Protein AF-A0A6B2LVZ6-F1 (afdb_monomer_lite)

pLDDT: mean 94.28, std 5.52, range [76.25, 98.19]

InterPro domains:
  IPR004000 Actin family [PF00022] (1-75)
  IPR004000 Actin family [PR00190] (10-19)
  IPR004000 Actin family [PR00190] (33-44)
  IPR004000 Actin family [PR00190] (45-67)
  IPR004000 Actin family [PTHR11937] (4-75)
  IPR004001 Actin, conserved site [PS00406] (37-47)
  IPR043129 ATPase, nucleotide binding domain [SSF53067] (1-75)

Structure (mmCIF, N/CA/C/O backbone):
data_AF-A0A6B2LVZ6-F1
#
_entry.id   AF-A0A6B2LVZ6-F1
#
loop_
_atom_site.group_PDB
_atom_site.id
_atom_site.type_symbol
_atom_site.label_atom_id
_atom_site.label_alt_id
_atom_site.label_comp_id
_atom_site.label_asym_id
_atom_site.label_entity_id
_atom_site.label_seq_id
_atom_site.pdbx_PDB_ins_code
_atom_site.Cartn_x
_atom_site.Cartn_y
_atom_site.Cartn_z
_atom_site.occupancy
_atom_site.B_iso_or_equiv
_atom_site.auth_seq_id
_atom_site.auth_comp_id
_atom_site.auth_asym_id
_atom_site.auth_atom_id
_atom_site.pdbx_PDB_model_num
ATOM 1 N N . MET A 1 1 ? -0.136 -3.169 -6.412 1.00 94.06 1 MET A N 1
ATOM 2 C CA . MET A 1 1 ? 1.117 -2.442 -6.669 1.00 94.06 1 MET A CA 1
ATOM 3 C C . MET A 1 1 ? 2.115 -3.386 -7.321 1.00 94.06 1 MET A C 1
ATOM 5 O O . MET A 1 1 ? 2.163 -4.551 -6.938 1.00 94.06 1 MET A O 1
ATOM 9 N N . LYS A 1 2 ? 2.869 -2.909 -8.313 1.00 96.69 2 LYS A N 1
ATOM 10 C CA . LYS A 1 2 ? 4.051 -3.588 -8.859 1.00 96.69 2 LYS A CA 1
ATOM 11 C C . LYS A 1 2 ? 5.186 -2.566 -8.859 1.00 96.69 2 LYS A C 1
ATOM 13 O O . LYS A 1 2 ? 4.954 -1.450 -9.319 1.00 96.69 2 LYS A O 1
ATOM 18 N N . ALA A 1 3 ? 6.350 -2.917 -8.331 1.00 97.25 3 ALA A N 1
ATOM 19 C CA . ALA A 1 3 ? 7.504 -2.024 -8.234 1.00 97.25 3 ALA A CA 1
ATOM 20 C C . ALA A 1 3 ? 8.812 -2.798 -8.452 1.00 97.25 3 ALA A C 1
ATOM 22 O O . ALA A 1 3 ? 8.879 -3.998 -8.190 1.00 97.25 3 ALA A O 1
ATOM 23 N N . GLY A 1 4 ? 9.841 -2.121 -8.952 1.00 96.94 4 GLY A N 1
ATOM 24 C CA . GLY A 1 4 ? 11.145 -2.690 -9.294 1.00 96.94 4 GLY A CA 1
ATOM 25 C C . GLY A 1 4 ? 12.087 -1.602 -9.802 1.00 96.94 4 GLY A C 1
ATOM 26 O O . GLY A 1 4 ? 11.705 -0.428 -9.822 1.00 96.94 4 GLY A O 1
ATOM 27 N N . TYR A 1 5 ? 13.299 -1.977 -10.204 1.00 96.44 5 TYR A N 1
ATOM 28 C CA . TYR A 1 5 ? 14.255 -1.031 -10.776 1.00 96.44 5 TYR A CA 1
ATOM 29 C C . TYR A 1 5 ? 14.180 -1.027 -12.305 1.00 96.44 5 TYR A C 1
ATOM 31 O O . TYR A 1 5 ? 13.726 -1.983 -12.934 1.00 96.44 5 TYR A O 1
ATOM 39 N N . ALA A 1 6 ? 14.615 0.074 -12.917 1.00 97.00 6 ALA A N 1
ATOM 40 C CA . ALA A 1 6 ? 14.738 0.142 -14.367 1.00 97.00 6 ALA A CA 1
ATOM 41 C C . ALA A 1 6 ? 15.783 -0.877 -14.851 1.00 97.00 6 ALA A C 1
ATOM 43 O O . ALA A 1 6 ? 16.890 -0.920 -14.319 1.00 97.00 6 ALA A O 1
ATOM 44 N N . GLY A 1 7 ? 15.427 -1.664 -15.867 1.00 96.75 7 GLY A N 1
ATOM 45 C CA . GLY A 1 7 ? 16.282 -2.716 -16.422 1.00 96.75 7 GLY A CA 1
ATOM 46 C C . GLY A 1 7 ? 16.050 -4.115 -15.844 1.00 96.75 7 GLY A C 1
ATOM 47 O O . GLY A 1 7 ? 16.596 -5.061 -16.398 1.00 96.75 7 GLY A O 1
ATOM 48 N N . ASP A 1 8 ? 15.231 -4.271 -14.796 1.00 96.94 8 ASP A N 1
ATOM 49 C CA . ASP A 1 8 ? 14.800 -5.597 -14.338 1.00 96.94 8 ASP A CA 1
ATOM 50 C C . ASP A 1 8 ? 13.787 -6.211 -15.328 1.00 96.94 8 ASP A C 1
ATOM 52 O O . ASP A 1 8 ? 12.857 -5.537 -15.780 1.00 96.94 8 ASP A O 1
ATOM 56 N N . ASP A 1 9 ? 13.901 -7.517 -15.594 1.00 97.06 9 ASP A N 1
ATOM 57 C CA . ASP A 1 9 ? 12.970 -8.260 -16.466 1.00 97.06 9 ASP A CA 1
ATOM 58 C C . ASP A 1 9 ? 11.573 -8.460 -15.837 1.00 97.06 9 ASP A C 1
ATOM 60 O O . ASP A 1 9 ? 10.605 -8.813 -16.516 1.00 97.06 9 ASP A O 1
ATOM 64 N N . ALA A 1 10 ? 11.453 -8.261 -14.521 1.00 97.38 10 ALA A N 1
ATOM 65 C CA . ALA A 1 10 ? 10.231 -8.461 -13.749 1.00 97.38 10 ALA A CA 1
ATOM 66 C C . ALA A 1 10 ? 10.175 -7.516 -12.532 1.00 97.38 10 ALA A C 1
ATOM 68 O O . ALA A 1 10 ? 11.214 -7.081 -12.035 1.00 97.38 10 ALA A O 1
ATOM 69 N N . PRO A 1 11 ? 8.979 -7.202 -11.995 1.00 97.50 11 PRO A N 1
ATOM 70 C CA . PRO A 1 11 ? 8.872 -6.410 -10.773 1.00 97.50 11 PRO A CA 1
ATOM 71 C C . PRO A 1 11 ? 9.492 -7.151 -9.582 1.00 97.50 11 PRO A C 1
ATOM 73 O O . PRO A 1 11 ? 9.222 -8.332 -9.368 1.00 97.50 11 PRO A O 1
ATOM 76 N N . ARG A 1 12 ? 10.257 -6.436 -8.755 1.00 96.31 12 ARG A N 1
ATOM 77 C CA . ARG A 1 12 ? 10.842 -6.976 -7.517 1.00 96.31 12 ARG A CA 1
ATOM 78 C C . ARG A 1 12 ? 9.834 -7.105 -6.382 1.00 96.31 12 ARG A C 1
ATOM 80 O O . ARG A 1 12 ? 10.014 -7.943 -5.505 1.00 96.31 12 ARG A O 1
ATOM 87 N N . ALA A 1 13 ? 8.785 -6.288 -6.392 1.00 96.38 13 ALA A N 1
ATOM 88 C CA . ALA A 1 13 ? 7.715 -6.327 -5.408 1.00 96.38 13 ALA A CA 1
ATOM 89 C C . ALA A 1 13 ? 6.353 -6.308 -6.102 1.00 96.38 13 ALA A C 1
ATOM 91 O O . ALA A 1 13 ? 6.082 -5.469 -6.968 1.00 96.38 13 ALA A O 1
ATOM 92 N N . VAL A 1 14 ? 5.476 -7.221 -5.690 1.00 97.56 14 VAL A N 1
ATOM 93 C CA . VAL A 1 14 ? 4.077 -7.276 -6.114 1.00 97.56 14 VAL A CA 1
ATOM 94 C C . VAL A 1 14 ? 3.228 -7.523 -4.880 1.00 97.56 14 VAL A C 1
ATOM 96 O O . VAL A 1 14 ? 3.389 -8.546 -4.229 1.00 97.56 14 VAL A O 1
ATOM 99 N N . PHE A 1 15 ? 2.328 -6.595 -4.569 1.00 97.62 15 PHE A N 1
ATOM 100 C CA . PHE A 1 15 ? 1.447 -6.703 -3.405 1.00 97.62 15 PHE A CA 1
ATOM 101 C C . PHE A 1 15 ? 0.110 -5.973 -3.641 1.00 97.62 15 PHE A C 1
ATOM 103 O O . PHE A 1 15 ? 0.023 -5.101 -4.518 1.00 97.62 15 PHE A O 1
ATOM 110 N N . PRO A 1 16 ? -0.962 -6.287 -2.894 1.00 97.56 16 PRO A N 1
ATOM 111 C CA . PRO A 1 16 ? -2.262 -5.627 -3.018 1.00 97.56 16 PRO A CA 1
ATOM 112 C C . PRO A 1 16 ? -2.207 -4.126 -2.687 1.00 97.56 16 PRO A C 1
ATOM 114 O O . PRO A 1 16 ? -1.687 -3.726 -1.654 1.00 97.56 16 PRO A O 1
ATOM 117 N N . SER A 1 17 ? -2.805 -3.269 -3.520 1.00 97.19 17 SER A N 1
ATOM 118 C CA . SER A 1 17 ? -2.899 -1.824 -3.236 1.00 97.19 17 SER A CA 1
ATOM 119 C C . SER A 1 17 ? -4.023 -1.535 -2.231 1.00 97.19 17 SER A C 1
ATOM 121 O O . SER A 1 17 ? -5.088 -1.046 -2.606 1.00 97.19 17 SER A O 1
ATOM 123 N N . VAL A 1 18 ? -3.812 -1.902 -0.965 1.00 98.00 18 VAL A N 1
ATOM 124 C CA . VAL A 1 18 ? -4.814 -1.810 0.106 1.00 98.00 18 VAL A CA 1
ATOM 125 C C . VAL A 1 18 ? -4.192 -1.300 1.401 1.00 98.00 18 VAL A C 1
ATOM 127 O O . VAL A 1 18 ? -3.058 -1.648 1.733 1.00 98.00 18 VAL A O 1
ATOM 130 N N . VAL A 1 19 ? -4.959 -0.501 2.139 1.00 98.19 19 VAL A N 1
ATOM 131 C CA . VAL A 1 19 ? -4.605 -0.009 3.473 1.00 98.19 19 VAL A CA 1
ATOM 132 C C . VAL A 1 19 ? -5.651 -0.504 4.466 1.00 98.19 19 VAL A C 1
ATOM 134 O O . VAL A 1 19 ? -6.846 -0.256 4.302 1.00 98.19 19 VAL A O 1
ATOM 137 N N . GLY A 1 20 ? -5.210 -1.210 5.501 1.00 97.69 20 GLY A N 1
ATOM 138 C CA . GLY A 1 20 ? -6.047 -1.677 6.600 1.00 97.69 20 GLY A CA 1
ATOM 139 C C . GLY A 1 20 ? -5.823 -0.840 7.855 1.00 97.69 20 GLY A C 1
ATOM 140 O O . GLY A 1 20 ? -4.682 -0.585 8.232 1.00 97.69 20 GLY A O 1
ATOM 141 N N . ARG A 1 21 ? -6.897 -0.421 8.527 1.00 95.75 21 ARG A N 1
ATOM 142 C CA . ARG A 1 21 ? -6.834 0.242 9.845 1.00 95.75 21 ARG A CA 1
ATOM 143 C C . ARG A 1 21 ? -7.573 -0.582 10.895 1.00 95.75 21 ARG A C 1
ATOM 145 O O . ARG A 1 21 ? -8.631 -1.112 10.559 1.00 95.75 21 ARG A O 1
ATOM 152 N N . PRO A 1 22 ? -7.074 -0.705 12.135 1.00 94.06 22 PRO A N 1
ATOM 153 C CA . PRO A 1 22 ? -7.781 -1.415 13.200 1.00 94.06 22 PRO A CA 1
ATOM 154 C C . PRO A 1 22 ? -9.228 -0.940 13.355 1.00 94.06 22 PRO A C 1
ATOM 156 O O . PRO A 1 22 ? -9.486 0.261 13.401 1.00 94.06 22 PRO A O 1
ATOM 159 N N . ARG A 1 23 ? -10.185 -1.876 13.423 1.00 92.50 23 ARG A N 1
ATOM 160 C CA . ARG A 1 23 ? -11.602 -1.533 13.670 1.00 92.50 23 ARG A CA 1
ATOM 161 C C . ARG A 1 23 ? -11.852 -1.061 15.098 1.00 92.50 23 ARG A C 1
ATOM 163 O O . ARG A 1 23 ? -12.800 -0.326 15.341 1.00 92.50 23 ARG A O 1
ATOM 170 N N . GLN A 1 24 ? -11.034 -1.535 16.028 1.00 86.25 24 GLN A N 1
ATOM 171 C CA . GLN A 1 24 ? -11.123 -1.234 17.447 1.00 86.25 24 GLN A CA 1
ATOM 172 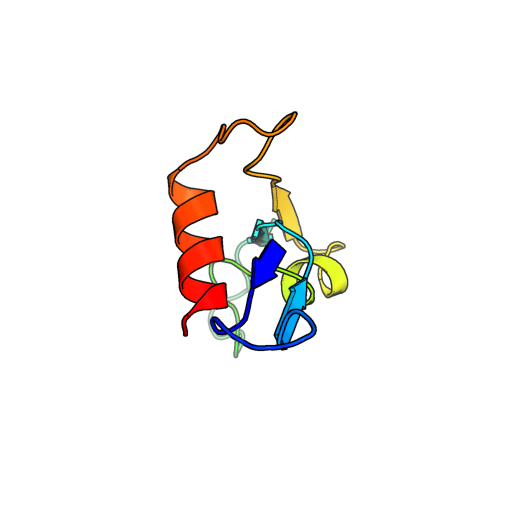C C . GLN A 1 24 ? -9.752 -0.786 17.935 1.00 86.25 24 GLN A C 1
ATOM 174 O O . GLN A 1 24 ? -8.724 -1.290 17.469 1.00 86.25 24 GLN A O 1
ATOM 179 N N . THR A 1 25 ? -9.752 0.157 18.874 1.00 80.69 25 THR A N 1
ATOM 180 C CA . THR A 1 25 ? -8.545 0.531 19.603 1.00 80.69 25 THR A CA 1
ATOM 181 C C . THR A 1 25 ? -8.084 -0.695 20.387 1.00 80.69 25 THR A C 1
ATOM 183 O O . THR A 1 25 ? -8.881 -1.252 21.147 1.00 80.69 25 THR A O 1
ATOM 186 N N . PRO A 1 26 ? -6.840 -1.159 20.191 1.00 80.31 26 PRO A N 1
ATOM 187 C CA . PRO A 1 26 ? -6.326 -2.267 20.979 1.00 80.31 26 PRO A CA 1
ATOM 188 C C . PRO A 1 26 ? -6.277 -1.850 22.459 1.00 80.31 26 PRO A C 1
ATOM 190 O O . PRO A 1 26 ? -6.133 -0.660 22.761 1.00 80.31 26 PRO A O 1
ATOM 193 N N . PRO A 1 27 ? -6.343 -2.801 23.400 1.00 82.88 27 PRO A N 1
ATOM 194 C CA . PRO A 1 27 ? -6.058 -2.510 24.796 1.00 82.88 27 PRO A CA 1
ATOM 195 C C . PRO A 1 27 ? -4.683 -1.828 24.954 1.00 82.88 27 PRO A C 1
ATOM 197 O O . PRO A 1 27 ? -3.736 -2.196 24.242 1.00 82.88 27 PRO A O 1
ATOM 200 N N . PRO A 1 28 ? -4.538 -0.861 25.878 1.00 82.19 28 PRO A N 1
ATOM 201 C CA . PRO A 1 28 ? -3.247 -0.253 26.182 1.00 82.19 28 PRO A CA 1
ATOM 202 C C . PRO A 1 28 ? -2.187 -1.316 26.491 1.00 82.19 28 PRO A C 1
ATOM 204 O O . PRO A 1 28 ? -2.459 -2.284 27.196 1.00 82.19 28 PRO A O 1
ATOM 207 N N . GLY A 1 29 ? -0.978 -1.141 25.957 1.00 81.31 29 GLY A N 1
ATOM 208 C CA . GLY A 1 29 ? 0.126 -2.083 26.165 1.00 81.31 29 GLY A CA 1
ATOM 209 C C . GLY A 1 29 ? 0.115 -3.313 25.254 1.00 81.31 29 GLY A C 1
ATOM 210 O O . GLY A 1 29 ? 1.005 -4.146 25.391 1.00 81.31 29 GLY A O 1
ATOM 211 N N . THR A 1 30 ? -0.827 -3.427 24.306 1.00 80.88 30 THR A N 1
ATOM 212 C CA . THR A 1 30 ? -0.779 -4.481 23.278 1.00 80.88 30 THR A CA 1
ATOM 213 C C . THR A 1 30 ? 0.459 -4.280 22.392 1.00 80.88 30 THR A C 1
ATOM 215 O O . THR A 1 30 ? 0.526 -3.281 21.667 1.00 80.88 30 THR A O 1
ATOM 218 N N . PRO A 1 31 ? 1.449 -5.193 22.417 1.00 80.00 31 PRO A N 1
ATOM 219 C CA . PRO A 1 31 ? 2.675 -5.026 21.649 1.00 80.00 31 PRO A CA 1
ATOM 220 C C . PRO A 1 31 ? 2.403 -5.083 20.144 1.00 80.00 31 PRO A C 1
ATOM 222 O O . PRO A 1 31 ? 1.506 -5.788 19.685 1.00 80.00 31 PRO A O 1
ATOM 225 N N . HIS A 1 32 ? 3.223 -4.378 19.364 1.00 76.25 32 HIS A N 1
ATOM 226 C CA . HIS A 1 32 ? 3.243 -4.454 17.897 1.00 76.25 32 HIS A CA 1
ATOM 227 C C . HIS A 1 32 ? 1.944 -4.044 17.181 1.00 76.25 32 HIS A C 1
ATOM 229 O O . HIS A 1 32 ? 1.753 -4.392 16.012 1.00 76.25 32 HIS A O 1
ATOM 235 N N . TRP A 1 33 ? 1.068 -3.274 17.831 1.00 81.62 33 TRP A N 1
ATOM 236 C CA . TRP A 1 33 ? -0.077 -2.688 17.145 1.00 81.62 33 TRP A CA 1
ATOM 237 C C . TRP A 1 33 ? 0.326 -1.450 16.344 1.00 81.62 33 TRP A C 1
ATOM 239 O O . TRP A 1 33 ? 0.990 -0.557 16.865 1.00 81.62 33 TRP A O 1
ATOM 249 N N . ARG A 1 34 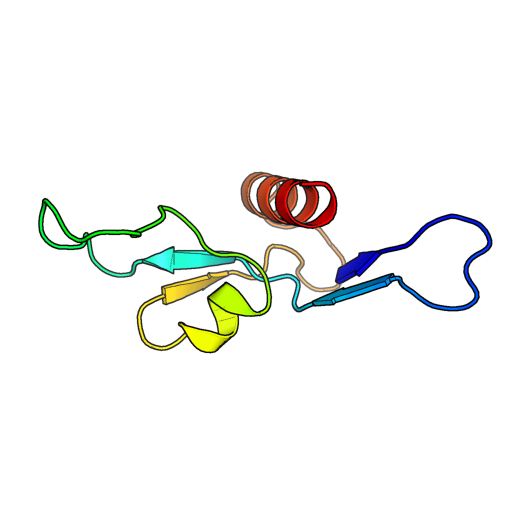? -0.076 -1.402 15.072 1.00 87.62 34 ARG A N 1
ATOM 250 C CA . ARG A 1 34 ? 0.154 -0.268 14.169 1.00 87.62 34 ARG A CA 1
ATOM 251 C C . ARG A 1 34 ? -1.160 0.439 13.856 1.00 87.62 34 ARG A C 1
ATOM 253 O O . ARG A 1 34 ? -2.202 -0.205 13.728 1.00 87.62 34 ARG A O 1
ATOM 260 N N . ASP A 1 35 ? -1.079 1.745 13.625 1.00 89.88 35 ASP A N 1
ATOM 261 C CA . ASP A 1 35 ? -2.229 2.566 13.218 1.00 89.88 35 ASP A CA 1
ATOM 262 C C . ASP A 1 35 ? -2.759 2.194 11.828 1.00 89.88 35 ASP A C 1
ATOM 264 O O . ASP A 1 35 ? -3.933 2.394 11.506 1.00 89.88 35 ASP A O 1
ATOM 268 N N . SER A 1 36 ? -1.890 1.649 10.976 1.00 94.44 36 SER A N 1
ATOM 269 C CA . SER A 1 36 ? -2.264 1.120 9.670 1.00 94.44 36 SER A CA 1
ATOM 270 C C . SER A 1 36 ? -1.327 0.016 9.210 1.00 94.44 36 SER A C 1
ATOM 272 O O . SER A 1 36 ? -0.142 0.014 9.531 1.00 94.44 36 SER A O 1
ATOM 274 N N . TYR A 1 37 ? -1.877 -0.864 8.387 1.00 96.38 37 TYR A N 1
ATOM 275 C CA . TYR A 1 37 ? -1.197 -1.957 7.710 1.00 96.38 37 TYR A CA 1
ATOM 276 C C . TYR A 1 37 ? -1.393 -1.786 6.204 1.00 96.38 37 TYR A C 1
ATOM 278 O O . TYR A 1 37 ? -2.424 -1.264 5.774 1.00 96.38 37 TYR A O 1
ATOM 286 N N . VAL A 1 38 ? -0.431 -2.226 5.399 1.00 97.94 38 VAL A N 1
ATOM 287 C CA . VAL A 1 38 ? -0.463 -2.085 3.936 1.00 97.94 38 VAL A CA 1
ATOM 288 C C . VAL A 1 38 ? -0.224 -3.449 3.288 1.00 97.94 38 VAL A C 1
ATOM 290 O O . VAL A 1 38 ? 0.414 -4.318 3.880 1.00 97.94 38 VAL A O 1
ATOM 293 N N . GLY A 1 39 ? -0.777 -3.660 2.095 1.00 97.69 39 GLY A N 1
ATOM 294 C CA . GLY A 1 39 ? -0.441 -4.818 1.266 1.00 97.69 39 GLY A CA 1
ATOM 295 C C . GLY A 1 39 ? -0.867 -6.156 1.862 1.00 97.69 39 GLY A C 1
ATOM 296 O O . GLY A 1 39 ? -1.987 -6.307 2.362 1.00 97.69 39 GLY A O 1
ATOM 297 N N . ASP A 1 40 ? 0.027 -7.139 1.788 1.00 97.69 40 ASP A N 1
ATOM 298 C CA . ASP A 1 40 ? -0.234 -8.508 2.245 1.00 97.69 40 ASP A CA 1
ATOM 299 C C . ASP A 1 40 ? -0.451 -8.588 3.761 1.00 97.69 40 ASP A C 1
ATOM 301 O O . ASP A 1 40 ? -1.265 -9.383 4.241 1.00 97.69 40 ASP A O 1
ATOM 305 N N . GLU A 1 41 ? 0.191 -7.707 4.536 1.00 95.62 41 GLU A N 1
ATOM 306 C CA . GLU A 1 41 ? -0.030 -7.642 5.981 1.00 95.62 41 GLU A CA 1
ATOM 307 C C . GLU A 1 41 ? -1.465 -7.194 6.296 1.00 95.62 41 GLU A C 1
ATOM 309 O O . GLU A 1 41 ? -2.134 -7.773 7.154 1.00 95.62 41 GLU A O 1
ATOM 314 N N . ALA A 1 42 ? -1.985 -6.210 5.559 1.00 97.00 42 ALA A N 1
ATOM 315 C CA . ALA A 1 42 ? -3.373 -5.787 5.715 1.00 97.00 42 ALA A CA 1
ATOM 316 C C . ALA A 1 42 ? -4.355 -6.901 5.315 1.00 97.00 42 ALA A C 1
ATOM 318 O O . ALA A 1 42 ? -5.349 -7.127 6.005 1.00 97.00 42 ALA A O 1
ATOM 319 N N . GLN A 1 43 ? -4.071 -7.626 4.228 1.00 97.00 43 GLN A N 1
ATOM 320 C CA . GLN A 1 43 ? -4.908 -8.743 3.776 1.00 97.00 43 GLN A CA 1
ATOM 321 C C . GLN A 1 43 ? -4.928 -9.912 4.762 1.00 97.00 43 GLN A C 1
ATOM 323 O O . GLN A 1 43 ? -6.004 -10.418 5.087 1.00 97.00 43 GLN A O 1
ATOM 328 N N . SER A 1 44 ? -3.767 -10.316 5.281 1.00 96.69 44 SER A N 1
ATOM 329 C CA . SER A 1 44 ? -3.682 -11.404 6.264 1.00 96.69 44 SER A CA 1
ATOM 330 C C . SER A 1 44 ? -4.451 -11.080 7.552 1.00 96.69 44 SER A C 1
ATOM 332 O O . SER A 1 44 ? -5.024 -11.970 8.176 1.00 96.69 44 SER A O 1
ATOM 334 N N . LYS A 1 45 ? -4.565 -9.791 7.897 1.00 94.62 45 LYS A N 1
ATOM 335 C CA . LYS A 1 45 ? -5.308 -9.282 9.060 1.00 94.62 45 LYS A CA 1
ATOM 336 C C . LYS A 1 45 ? -6.711 -8.751 8.718 1.00 94.62 45 LYS A C 1
ATOM 338 O O . LYS A 1 45 ? -7.328 -8.082 9.546 1.00 94.62 45 LYS A O 1
ATOM 343 N N . ARG A 1 46 ? -7.289 -9.065 7.548 1.00 94.88 46 ARG A N 1
ATOM 344 C CA . ARG A 1 46 ? -8.580 -8.486 7.099 1.00 94.88 46 ARG A CA 1
ATOM 345 C C . ARG A 1 46 ? -9.754 -8.664 8.076 1.00 94.88 46 ARG A C 1
ATOM 347 O O . ARG A 1 46 ? -10.698 -7.882 8.038 1.00 94.88 46 A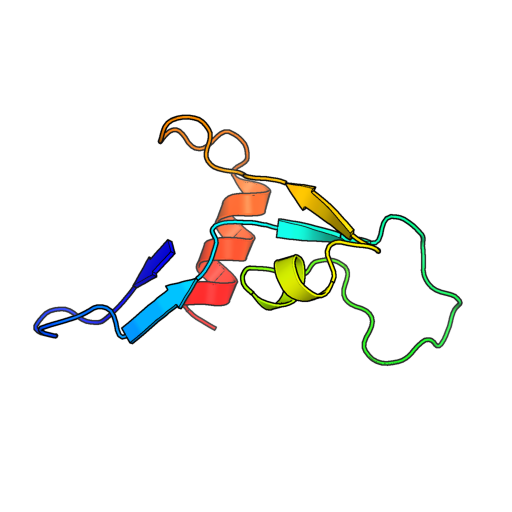RG A O 1
ATOM 354 N N . GLY A 1 47 ? -9.717 -9.688 8.935 1.00 94.81 47 GLY A N 1
ATOM 355 C CA . GLY A 1 47 ? -10.778 -9.971 9.911 1.00 94.81 47 GLY A CA 1
ATOM 356 C C . GLY A 1 47 ? -10.901 -8.921 11.019 1.00 94.81 47 GLY A C 1
ATOM 357 O O . GLY A 1 47 ? -11.990 -8.711 11.546 1.00 94.81 47 GLY A O 1
ATOM 358 N N . ILE A 1 48 ? -9.807 -8.226 11.338 1.00 93.50 48 ILE A N 1
ATOM 359 C CA . ILE A 1 48 ? -9.733 -7.237 12.429 1.00 93.50 48 ILE A CA 1
ATOM 360 C C . ILE A 1 48 ? -9.492 -5.809 11.917 1.00 93.50 48 ILE A C 1
ATOM 362 O O . ILE A 1 48 ? -9.506 -4.848 12.691 1.00 93.50 48 ILE A O 1
ATOM 366 N N . LEU A 1 49 ? -9.301 -5.657 10.604 1.00 95.88 49 LEU A N 1
ATOM 367 C CA . LEU A 1 49 ? -9.043 -4.383 9.947 1.00 95.88 49 LEU A CA 1
ATOM 368 C C . LEU A 1 49 ? -10.266 -3.896 9.153 1.00 95.88 49 LEU A C 1
ATOM 370 O O . LEU A 1 49 ? -11.074 -4.659 8.620 1.00 95.88 49 LEU A O 1
ATOM 374 N N . SER A 1 50 ? -10.422 -2.580 9.094 1.00 96.44 50 SER A N 1
ATOM 375 C CA . SER A 1 50 ? -11.235 -1.887 8.105 1.00 96.44 50 SER A CA 1
ATOM 376 C C . SER A 1 50 ? -10.361 -1.649 6.879 1.00 96.44 50 SER A C 1
ATOM 378 O O . SER A 1 50 ? -9.355 -0.941 6.960 1.00 96.44 50 SER A O 1
ATOM 380 N N . MET A 1 51 ? -10.712 -2.301 5.774 1.00 97.38 51 MET A N 1
ATOM 381 C CA . MET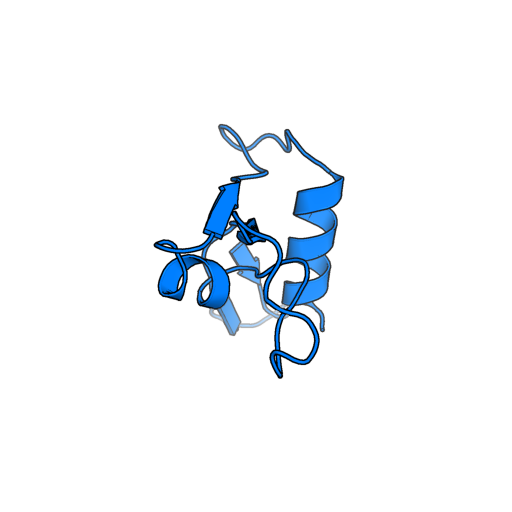 A 1 51 ? -9.925 -2.321 4.541 1.00 97.38 51 MET A CA 1
ATOM 382 C C . MET A 1 51 ? -10.360 -1.183 3.619 1.00 97.38 51 MET A C 1
ATOM 384 O O . MET A 1 51 ? -11.557 -0.977 3.413 1.00 97.38 51 MET A O 1
ATOM 388 N N . ARG A 1 52 ? -9.394 -0.449 3.060 1.00 97.25 52 ARG A N 1
ATOM 389 C CA . ARG A 1 52 ? -9.620 0.635 2.096 1.00 97.25 52 ARG A CA 1
ATOM 390 C C . ARG A 1 52 ? -8.733 0.472 0.872 1.00 97.25 52 ARG A C 1
ATOM 392 O O . ARG A 1 52 ? -7.545 0.176 0.991 1.00 97.25 52 ARG A O 1
ATOM 399 N N . TRP A 1 53 ? -9.317 0.725 -0.293 1.00 97.31 53 TRP A N 1
ATOM 400 C CA . TRP A 1 53 ? -8.644 0.704 -1.587 1.00 97.31 53 TRP A CA 1
ATOM 401 C C . TRP A 1 53 ? -8.548 2.141 -2.096 1.00 97.31 53 TRP A C 1
ATOM 403 O O . TRP A 1 53 ? -9.564 2.705 -2.496 1.00 97.31 53 TRP A O 1
ATOM 413 N N . PRO A 1 54 ? -7.361 2.764 -2.042 1.00 97.25 54 PRO A N 1
ATOM 414 C CA . PRO A 1 54 ? -7.212 4.174 -2.399 1.00 97.25 54 PRO A CA 1
ATOM 415 C C . PRO A 1 54 ? -7.193 4.442 -3.905 1.00 97.25 54 PRO A C 1
ATOM 417 O O . PRO A 1 54 ? -7.123 5.597 -4.318 1.00 97.25 54 PRO A O 1
ATOM 420 N N . ILE A 1 55 ? -7.245 3.382 -4.715 1.00 97.56 55 ILE A N 1
ATOM 421 C CA . ILE A 1 55 ? -7.355 3.444 -6.167 1.00 97.56 55 ILE A CA 1
ATOM 422 C C . ILE A 1 55 ? -8.713 2.858 -6.540 1.00 97.56 55 ILE A C 1
ATOM 424 O O . ILE A 1 55 ? -8.941 1.664 -6.339 1.00 97.56 55 ILE A O 1
ATOM 428 N N . ASP A 1 56 ? -9.588 3.685 -7.104 1.00 96.44 56 ASP A N 1
ATOM 429 C CA . ASP A 1 56 ? -10.866 3.262 -7.670 1.00 96.44 56 ASP A CA 1
ATOM 430 C C . ASP A 1 56 ? -10.827 3.439 -9.189 1.00 96.44 56 ASP A C 1
ATOM 432 O O . ASP A 1 56 ? -10.544 4.524 -9.694 1.00 96.44 56 ASP A O 1
ATOM 436 N N . ARG A 1 57 ? -11.052 2.350 -9.933 1.00 95.69 57 ARG A N 1
ATOM 437 C CA . ARG A 1 57 ? -11.021 2.325 -11.412 1.00 95.69 57 ARG A CA 1
ATOM 438 C C . ARG A 1 57 ? -9.778 2.990 -12.033 1.00 95.69 57 ARG A C 1
ATOM 440 O O . ARG A 1 57 ? -9.857 3.610 -13.087 1.00 95.69 57 ARG A O 1
ATOM 447 N N . GLY A 1 58 ? -8.624 2.852 -11.382 1.00 94.50 58 GLY A N 1
ATOM 448 C CA . GLY A 1 58 ? -7.355 3.431 -11.840 1.00 94.50 58 GLY A CA 1
ATOM 449 C C . GLY A 1 58 ? -7.131 4.895 -11.448 1.00 94.50 58 GLY A C 1
ATOM 450 O O . GLY A 1 58 ? -6.056 5.423 -11.714 1.00 94.50 58 GLY A O 1
ATOM 451 N N . LEU A 1 59 ? -8.091 5.536 -10.779 1.00 97.31 59 LEU A N 1
ATOM 452 C CA . LEU A 1 59 ? -7.960 6.888 -10.243 1.00 97.31 59 LEU A CA 1
ATOM 453 C C . LEU A 1 59 ? -7.687 6.839 -8.742 1.00 97.31 59 LEU A C 1
ATOM 455 O O . LEU A 1 59 ? -8.299 6.064 -8.007 1.00 97.31 59 LEU A O 1
ATOM 459 N N . VAL A 1 60 ? -6.780 7.693 -8.273 1.00 97.69 60 VAL A N 1
ATOM 460 C CA . VAL A 1 60 ? -6.531 7.848 -6.838 1.00 97.69 60 VAL A CA 1
ATOM 461 C C . VAL A 1 60 ? -7.700 8.600 -6.208 1.00 97.69 60 VAL A C 1
ATOM 463 O O . VAL A 1 60 ? -7.909 9.778 -6.488 1.00 97.69 60 VAL A O 1
ATOM 466 N N . SER A 1 61 ? -8.446 7.922 -5.338 1.00 97.50 61 SER A N 1
ATOM 467 C CA . SER A 1 61 ? -9.576 8.486 -4.590 1.00 97.50 61 SER A CA 1
ATOM 468 C C . SER A 1 61 ? -9.188 8.935 -3.177 1.00 97.50 61 SER A C 1
ATOM 470 O O . SER A 1 61 ? -9.882 9.755 -2.578 1.00 97.50 61 SER A O 1
ATOM 472 N N . ASN A 1 62 ? -8.070 8.435 -2.636 1.00 97.56 62 ASN A N 1
ATOM 473 C CA . ASN A 1 62 ? -7.546 8.836 -1.330 1.00 97.56 62 ASN A CA 1
ATOM 474 C C . ASN A 1 62 ? -6.017 8.969 -1.359 1.00 97.56 62 ASN A C 1
ATOM 476 O O . ASN A 1 62 ? -5.287 7.978 -1.311 1.00 97.56 62 ASN A O 1
ATOM 480 N N . TRP A 1 63 ? -5.536 10.212 -1.392 1.00 97.81 63 TRP A N 1
ATOM 481 C CA . TRP A 1 63 ? -4.107 10.520 -1.463 1.00 97.81 63 TRP A CA 1
ATOM 482 C C . TRP A 1 63 ? -3.333 10.163 -0.190 1.00 97.81 63 TRP A C 1
ATOM 484 O O . TRP A 1 63 ? -2.219 9.661 -0.294 1.00 97.81 63 TRP A O 1
ATOM 494 N N . ALA A 1 64 ? -3.930 10.323 0.994 1.00 97.69 64 ALA A N 1
ATOM 495 C CA . ALA A 1 64 ? -3.280 9.963 2.257 1.00 97.69 64 ALA A CA 1
ATOM 496 C C . ALA A 1 64 ? -3.040 8.446 2.375 1.00 97.69 64 ALA A C 1
ATOM 498 O O . ALA A 1 64 ? -2.030 7.998 2.912 1.00 97.69 64 ALA A O 1
ATOM 499 N N . ASP A 1 65 ? -3.964 7.632 1.861 1.00 97.44 65 ASP A N 1
ATOM 500 C CA . ASP A 1 65 ? -3.795 6.178 1.798 1.00 97.44 65 ASP A CA 1
ATOM 501 C C . ASP A 1 65 ? -2.813 5.763 0.690 1.00 97.44 65 ASP A C 1
ATOM 503 O O . ASP A 1 65 ? -2.054 4.811 0.881 1.00 97.44 65 ASP A O 1
ATOM 507 N N . MET A 1 66 ? -2.762 6.489 -0.432 1.00 97.75 66 MET A N 1
ATOM 508 C CA . MET A 1 66 ? -1.733 6.266 -1.456 1.00 97.75 66 MET A CA 1
ATOM 509 C C . MET A 1 66 ? -0.323 6.561 -0.954 1.00 97.75 66 MET A C 1
ATOM 511 O O . MET A 1 66 ? 0.584 5.783 -1.235 1.00 97.75 66 MET A O 1
ATOM 515 N N . GLU A 1 67 ? -0.131 7.635 -0.191 1.00 97.62 67 GLU A N 1
ATOM 516 C CA . GLU A 1 67 ? 1.171 7.974 0.389 1.00 97.62 67 GLU A CA 1
ATOM 517 C C . GLU A 1 67 ? 1.705 6.836 1.268 1.00 97.62 67 GLU A C 1
ATOM 519 O O . GLU A 1 67 ? 2.868 6.455 1.152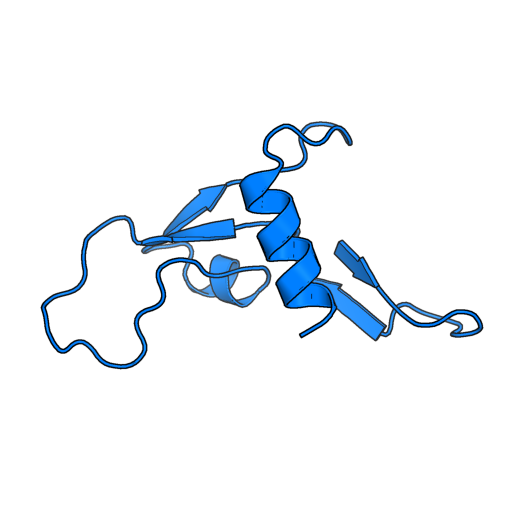 1.00 97.62 67 GLU A O 1
ATOM 524 N N . LYS A 1 68 ? 0.836 6.194 2.059 1.00 97.31 68 LYS A N 1
ATOM 525 C CA . LYS A 1 68 ? 1.199 5.000 2.841 1.00 97.31 68 LYS A CA 1
ATOM 526 C C . LYS A 1 68 ? 1.606 3.816 1.964 1.00 97.31 68 LYS A C 1
ATOM 528 O O . LYS A 1 68 ? 2.526 3.086 2.325 1.00 97.31 68 LYS A O 1
ATOM 533 N N . ILE A 1 69 ? 0.941 3.617 0.823 1.00 97.56 69 ILE A N 1
ATOM 534 C CA . ILE A 1 69 ? 1.322 2.581 -0.149 1.00 97.56 69 ILE A CA 1
ATOM 535 C C . ILE A 1 69 ? 2.696 2.883 -0.748 1.00 97.56 69 ILE A C 1
ATOM 537 O O . ILE A 1 69 ? 3.518 1.973 -0.848 1.00 97.56 69 ILE A O 1
ATOM 541 N N . TYR A 1 70 ? 2.973 4.135 -1.115 1.00 97.25 70 TYR A N 1
ATOM 542 C CA . TYR A 1 70 ? 4.290 4.525 -1.617 1.00 97.25 70 TYR A CA 1
ATOM 543 C C . TYR A 1 70 ? 5.368 4.357 -0.554 1.00 97.25 70 TYR A C 1
ATOM 545 O O . TYR A 1 70 ? 6.394 3.748 -0.841 1.00 97.25 70 TYR A O 1
ATOM 553 N N . HIS A 1 71 ? 5.113 4.791 0.680 1.00 96.88 71 HIS A N 1
ATOM 554 C CA . HIS A 1 71 ? 6.048 4.586 1.778 1.00 96.88 71 HIS A CA 1
ATOM 555 C C . HIS A 1 71 ? 6.356 3.097 1.972 1.00 96.88 71 HIS A C 1
ATOM 557 O O . HIS A 1 71 ? 7.520 2.740 2.017 1.00 96.88 71 HIS A O 1
ATOM 563 N N . HIS A 1 72 ? 5.346 2.221 1.993 1.00 96.31 72 HIS A N 1
ATOM 564 C CA . HIS A 1 72 ? 5.549 0.766 2.071 1.00 96.31 72 HIS A CA 1
ATOM 565 C C . HIS A 1 72 ? 6.292 0.177 0.859 1.00 96.31 72 HIS A C 1
ATOM 567 O O . HIS A 1 72 ? 6.895 -0.886 0.949 1.00 96.31 72 HIS A O 1
ATOM 573 N N . THR A 1 73 ? 6.216 0.837 -0.297 1.00 96.69 73 THR A N 1
ATOM 574 C CA . THR A 1 73 ? 6.931 0.402 -1.503 1.00 96.69 73 THR A CA 1
ATOM 575 C C . THR A 1 73 ? 8.422 0.726 -1.415 1.00 96.69 73 THR A C 1
ATOM 577 O O . THR A 1 73 ? 9.235 -0.037 -1.933 1.00 96.69 73 THR A O 1
ATOM 580 N N . PHE A 1 74 ? 8.780 1.859 -0.805 1.00 94.56 74 PHE A N 1
ATOM 581 C CA . PHE A 1 74 ? 10.150 2.379 -0.793 1.00 94.56 74 PHE A CA 1
ATOM 582 C C . PHE A 1 74 ? 10.907 2.162 0.531 1.00 94.56 74 PHE A C 1
ATOM 584 O O . PHE A 1 74 ? 12.135 2.244 0.512 1.00 94.56 74 PHE A O 1
ATOM 591 N N . TYR A 1 75 ? 10.210 1.876 1.639 1.00 89.69 75 TYR A N 1
ATOM 592 C CA . TYR A 1 75 ? 10.757 1.696 2.993 1.00 89.69 75 TYR A CA 1
ATOM 593 C C . TYR A 1 75 ? 10.166 0.463 3.683 1.00 89.69 75 TYR A C 1
ATOM 595 O O . TYR A 1 75 ? 10.956 -0.273 4.315 1.00 89.69 75 TYR A O 1
#

Sequence (75 aa):
MKAGYAGDDAPRAVFPSVVGRPRQTPPPGTPHWRDSYVGDEAQSKRGILSMRWPIDRGLVSNWADMEKIYHHTFY

Foldseek 3Di:
DFDPDPPDPGGPDDFDQKKWAFPDDDPPPPPPDDRIDGTPRRVVVVVGTDMDRQADPNDGNDVVSVVVVVVVVVD

Secondary structure (DSSP, 8-state):
-EE--TT-SS-SEE----EEEESSPPPTT-TT--S-EEHHHHHHTTTTEEEE-SEETTEES-HHHHHHHHHHHH-

Organism: NCBI:txid1963864

Radius of gyration: 13.92 Å; chains: 1; bounding box: 28×22×43 Å

=== Feature glossary ===
Key to the feature types in this record:

— What the protein is —

Primary structure: the covalent order of the twenty standard amino acids along the backbone. Two proteins with the same sequence will (almost always) fold to the same structure; two with 30% identity often share a fold but not the details.

Database cross-references. InterPro integrates a dozen domain/family signature databases into unified entries with residue-range hits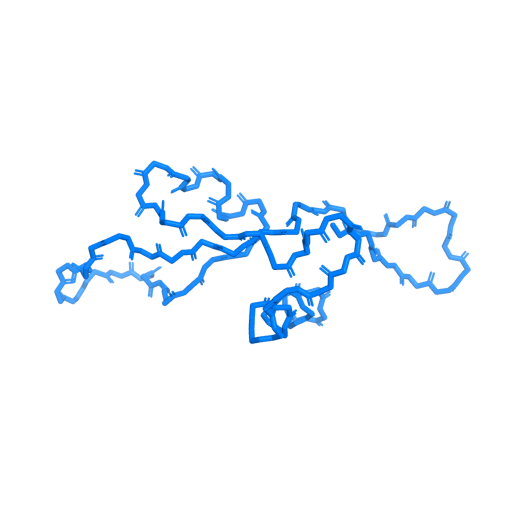. GO terms attach function/process/location labels with evidence codes. CATH codes position the fold in a four-level structural taxonomy. Organism is the NCBI-taxonomy species name.

— Where its atoms are —

The mmCIF block holds the 3D Cartesian coordinates of each backbone atom (N, Cα, C, O) in ångströms. mmCIF is the PDB's canonical archive format — a tagged-loop text representation of the atomic model.

Six rendered views show the 3D structure from the faces of a cube — i.e. along ±x, ±y, ±z. Rendering representation is drawn randomly per protein from cartoon (secondary-structure ribbons), sticks (backbone bonds), or molecular surface; coloring is either N→C rainbow (blue at the N-terminus through red at the C-terminus) or one color per chain.

— Local backbone conformation —

DSSP 8-state secondary structure assigns each residue one of H (α-helix), G (3₁₀-helix), I (π-helix), E (extended β-strand), B (isolated β-bridge), T (hydrogen-bonded turn), S (bend), or '-' (coil). The assignment is computed from backbone hydrogen-bond geometry via the Kabsch–Sander algorithm.

P-SEA three-state annotation labels each residue as helix, strand, or coil based purely on the geometry of the Cα trace. It serves as a fallback when the full backbone (and thus DSSP) is unavailable.

The φ/ψ torsion pair specifies the backbone conformation at each residue. φ rotates about the N–Cα bond, ψ about the Cα–C bond. Steric clashes forbid most of the (φ, ψ) plane — the allowed regions (α-helix basin, β-sheet basin, left-handed helix) are the Ramachandran-allowed regions.

— Global shape and packing —

The geometric summary reports three shape descriptors. Rg (radius of gyration) measures how spread out the Cα atoms are about their centre of mass; compact globular proteins have small Rg, elongated or unfolded ones large. Cα contacts (<8 Å, |i−j|>4) count long-range residue pairs in spatial proximity — high for tightly packed folds, near zero for rods or random coil. The bounding-box extents give the protein's footprint along x, y, z in Å.

Accessible surface area quantifies burial. A residue with SASA near zero is packed into the hydrophobic core; one with SASA >100 Å² sits on the surface. Computed here via the Shrake–Rupley numerical algorithm with a 1.4 Å probe.

Plot images: a contact map (which residues are close in 3D, as an N×N binary image), a Ramachandran scatter (backbone torsion angles, revealing secondary-structure composition at a glance), and — for AlphaFold structures — a PAE heatmap (pairwise prediction confidence).

— Structural neighborhood —

The Foldseek 3Di string encodes local tertiary geometry as a 20-letter alphabet — one character per residue — derived from the relative positions of nearby Cα atoms. Unlike the amino-acid sequence, 3Di is a direct function of the 3D structure, so two proteins with the same fold have similar 3Di strings even at low sequence identity.

Nearest PDB neighbors are the top structural matches found by Foldseek when searching this structure against the entire Protein Data Bank. Each hit reports a TM-score (0 to 1; >0.5 almost always implies the same fold) and an E-value. These are *structural* homologs — they may share no detectable sequence similarity.

— Confidence and disorder —

For AlphaFold models, the B-factor field carries pLDDT — the model's own estimate of local accuracy on a 0–100 scale. Regions with pLDDT<50 should be treated as essentially unmodeled; they often correspond to intrinsically disordered segments.

B-factor (Debye–Waller factor) reflects atomic displacement in the crystal lattice. It is an experimental observable (units Å²), not a prediction; low values mean the atom is pinned down, high values mean it moves or is heterogeneous across the crystal.

Predicted aligned error is AlphaFold's pairwise confidence. Unlike pLDDT (per-residue), PAE is per-residue-pair and captures whether two parts of the structure are correctly placed relative to each other. Units are ångströms of expected positional error.